Protein AF-A0A0W1DIH6-F1 (afdb_monomer)

Secondary structure (DSSP, 8-state):
--HHHHHHHHHHHHH-SSTT-EEEHHHHHHHHHHT-SS--HHHHHHHHHHHHHHHHHTTSEEE---TTSSSEEEE-HHHHHHHHHHH-------

Nearest PDB structures (foldseek):
  3eco-assembly1_A  TM=7.280E-01  e=9.829E-02  Staphylococcus aureus subsp. aureus Mu50
  5dok-assembly2_B  TM=5.997E-01  e=1.624E-01  Tetrahymena thermophila
  3cjn-assembly1_A-2  TM=5.728E-01  e=4.722E-01  Ruegeria pomeroyi DSS-3
  4rgu-assembly1_A-2  TM=4.459E-01  e=2.088E-01  Acinetobacter baylyi ADP1
  3g73-assembly1_B  TM=5.495E-01  e=6.071E-01  Homo sapiens

Foldseek 3Di:
DDPLLVLLVLLCQQQNQDFFRKDALQSQLVSQCVVDPPDDSVNSSVVSVVVVVVCVVVVQWAFDQGPVRHTIITGHPVVSVSNVVSVPPDDPDD

Mean predicted aligned error: 6.07 Å

Radius of gyration: 13.88 Å; Cα contacts (8 Å, |Δi|>4): 129; chains: 1; bounding box: 44×30×30 Å

Solvent-accessible surface area (backbone atoms only — not comparable to full-atom values): 5136 Å² total; per-residue (Å²): 132,58,72,65,47,56,51,24,53,49,48,35,72,73,49,47,71,54,54,66,37,70,40,29,45,68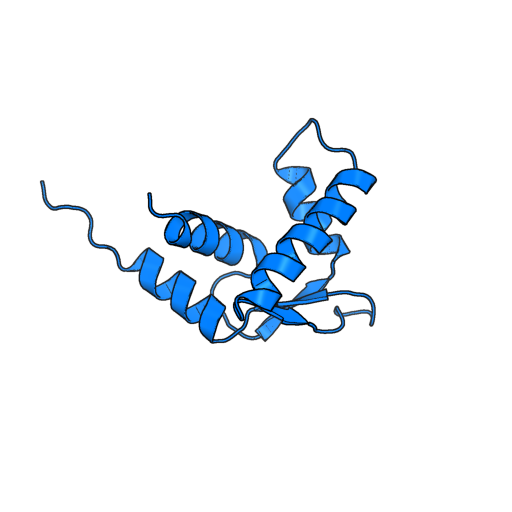,57,49,11,48,57,55,29,75,75,39,95,82,55,51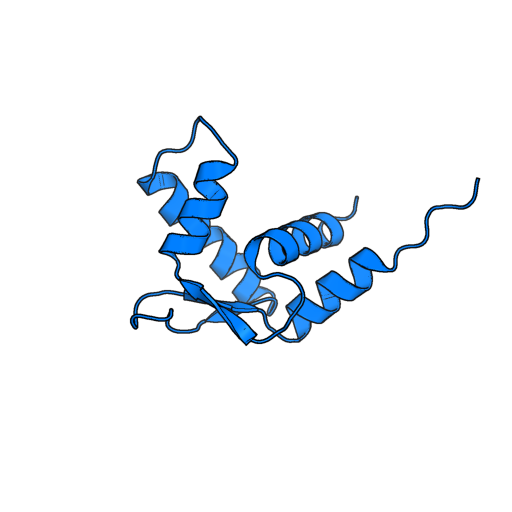,76,65,60,19,38,53,50,34,51,58,50,48,52,54,34,34,77,69,50,31,27,38,88,35,70,12,101,86,72,43,66,24,36,22,34,20,66,58,30,27,51,46,32,54,56,60,70,64,62,73,76,83,84,127

pLDDT: mean 86.03, std 13.21, range [41.25, 97.06]

Sequence (94 aa):
MTNDHRIAAELRQLFGVEAGVRLSAAAIAGALHARTVYANRVSAREAAFDLMWNYEARGLVDDCPGPRGGAGWSLSARGAALIARSTVAPDPVR

Structure (mmCIF, N/CA/C/O backbone):
data_AF-A0A0W1DIH6-F1
#
_entry.id   AF-A0A0W1DIH6-F1
#
loop_
_atom_site.group_PDB
_atom_site.id
_atom_site.type_symbol
_atom_site.label_atom_id
_atom_site.label_alt_id
_atom_site.label_comp_id
_atom_site.label_asym_id
_atom_site.label_entity_id
_atom_site.label_seq_id
_atom_site.pdbx_PDB_ins_code
_atom_site.Cartn_x
_atom_site.Cartn_y
_atom_site.Cartn_z
_atom_site.occupancy
_atom_site.B_iso_or_equiv
_atom_site.auth_seq_id
_atom_site.auth_comp_id
_atom_site.auth_asym_id
_atom_site.auth_atom_id
_atom_site.pdbx_PDB_model_num
ATOM 1 N N . MET A 1 1 ? -13.719 17.505 -1.653 1.00 54.16 1 MET A N 1
ATOM 2 C CA . MET A 1 1 ? -13.171 16.233 -1.126 1.00 54.16 1 MET A CA 1
ATOM 3 C C . MET A 1 1 ? -12.085 16.553 -0.117 1.00 54.16 1 MET A C 1
ATOM 5 O O . MET A 1 1 ? -11.164 17.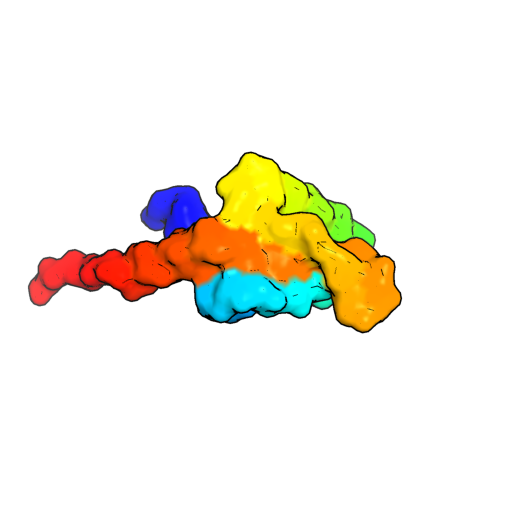280 -0.466 1.00 54.16 1 MET A O 1
ATOM 9 N N . THR A 1 2 ? -12.199 16.069 1.121 1.00 75.38 2 THR A N 1
ATOM 10 C CA . THR A 1 2 ? -11.116 16.200 2.109 1.00 75.38 2 THR A CA 1
ATOM 11 C C . THR A 1 2 ? -9.931 15.319 1.704 1.00 75.38 2 THR A C 1
ATOM 13 O O . THR A 1 2 ? -10.113 14.332 0.988 1.00 75.38 2 THR A O 1
ATOM 16 N N . ASN A 1 3 ? -8.719 15.666 2.149 1.00 85.50 3 ASN A N 1
ATOM 17 C CA . ASN A 1 3 ? -7.507 14.893 1.847 1.00 85.50 3 ASN A CA 1
ATOM 18 C C . ASN A 1 3 ? -7.690 13.408 2.232 1.00 85.50 3 ASN A C 1
ATOM 20 O O . ASN A 1 3 ? -7.396 12.504 1.453 1.00 85.50 3 ASN A O 1
ATOM 24 N N . ASP A 1 4 ? -8.335 13.165 3.373 1.00 89.00 4 ASP A N 1
ATOM 25 C CA . ASP A 1 4 ? -8.661 11.831 3.875 1.00 89.00 4 ASP A CA 1
ATOM 26 C C . ASP A 1 4 ? -9.550 10.998 2.940 1.00 89.00 4 ASP A C 1
ATOM 28 O O . ASP A 1 4 ? -9.313 9.801 2.822 1.00 89.00 4 ASP A O 1
ATOM 32 N N . HIS A 1 5 ? -10.501 11.595 2.208 1.00 89.12 5 HIS A N 1
ATOM 33 C CA . HIS A 1 5 ? -11.300 10.852 1.219 1.00 89.12 5 HIS A CA 1
ATOM 34 C C . HIS A 1 5 ? -10.456 10.376 0.035 1.00 89.12 5 HIS A C 1
ATOM 36 O O . HIS A 1 5 ? -10.647 9.265 -0.457 1.00 89.12 5 HIS A O 1
ATOM 42 N N . ARG A 1 6 ? -9.511 11.205 -0.428 1.00 90.69 6 ARG A N 1
ATOM 43 C CA . ARG A 1 6 ? -8.594 10.821 -1.510 1.00 90.69 6 ARG A CA 1
ATOM 44 C C . ARG A 1 6 ? -7.673 9.688 -1.059 1.00 90.69 6 ARG A C 1
ATOM 46 O O . ARG A 1 6 ? -7.502 8.721 -1.794 1.00 90.69 6 ARG A O 1
ATOM 53 N N . ILE A 1 7 ? -7.124 9.799 0.148 1.00 93.44 7 ILE A N 1
ATOM 54 C CA . ILE A 1 7 ? -6.247 8.783 0.743 1.00 93.44 7 ILE A CA 1
ATOM 55 C C . ILE A 1 7 ? -7.009 7.474 0.967 1.00 93.44 7 ILE A C 1
ATOM 57 O O . ILE A 1 7 ? -6.514 6.413 0.609 1.00 93.44 7 ILE A O 1
ATOM 61 N N . ALA A 1 8 ? -8.239 7.535 1.480 1.00 93.69 8 ALA A N 1
ATOM 62 C CA . ALA A 1 8 ? -9.099 6.366 1.643 1.00 93.69 8 ALA A CA 1
ATOM 63 C C . ALA A 1 8 ? -9.386 5.662 0.308 1.00 93.69 8 ALA A C 1
ATOM 65 O O . ALA A 1 8 ? -9.285 4.440 0.218 1.00 93.69 8 ALA A O 1
ATOM 66 N N . ALA A 1 9 ? -9.710 6.424 -0.742 1.00 92.00 9 ALA A N 1
ATOM 67 C CA . ALA A 1 9 ? -9.932 5.869 -2.073 1.00 92.00 9 ALA A CA 1
ATOM 68 C C . ALA A 1 9 ? -8.667 5.192 -2.626 1.00 92.00 9 ALA A C 1
ATOM 70 O O . ALA A 1 9 ? -8.756 4.111 -3.203 1.00 92.00 9 ALA A O 1
ATOM 71 N N . GLU A 1 10 ? -7.493 5.789 -2.416 1.00 92.69 10 GLU A N 1
ATOM 72 C CA . GLU A 1 10 ? -6.224 5.212 -2.859 1.00 92.69 10 GLU A CA 1
ATOM 73 C C . GLU A 1 10 ? -5.834 3.954 -2.074 1.00 92.69 10 GLU A C 1
ATOM 75 O O . GLU A 1 10 ? -5.486 2.945 -2.685 1.00 92.69 10 GLU A O 1
ATOM 80 N N . LEU A 1 11 ? -5.969 3.965 -0.745 1.00 94.31 11 LEU A N 1
ATOM 81 C CA . LEU A 1 11 ? -5.756 2.778 0.087 1.00 94.31 11 LEU A CA 1
ATOM 82 C C . LEU A 1 11 ? -6.695 1.643 -0.320 1.00 94.31 11 LEU A C 1
ATOM 84 O O . LEU A 1 11 ? -6.250 0.506 -0.442 1.00 94.31 11 LEU A O 1
ATOM 88 N N . ARG A 1 12 ? -7.966 1.954 -0.608 1.00 93.81 12 ARG A N 1
ATOM 89 C CA . ARG A 1 12 ? -8.938 0.967 -1.088 1.00 93.81 12 ARG A CA 1
ATOM 90 C C . ARG A 1 12 ? -8.568 0.396 -2.451 1.00 93.81 12 ARG A C 1
ATOM 92 O O . ARG A 1 12 ? -8.735 -0.799 -2.668 1.00 93.81 12 ARG A O 1
ATOM 99 N N . GLN A 1 13 ? -8.095 1.233 -3.371 1.00 91.81 13 GLN A N 1
ATOM 100 C CA . GLN A 1 13 ? -7.660 0.777 -4.692 1.00 91.81 13 GLN A CA 1
ATOM 101 C C . GLN A 1 13 ? -6.431 -0.129 -4.615 1.00 91.81 13 GLN A C 1
ATOM 103 O O . GLN A 1 13 ? -6.338 -1.079 -5.385 1.00 91.81 13 GLN A O 1
ATOM 108 N N . LEU A 1 14 ? -5.503 0.162 -3.702 1.00 92.44 14 LEU A N 1
ATOM 109 C CA . LEU A 1 14 ? -4.295 -0.634 -3.521 1.00 92.44 14 LEU A CA 1
ATOM 110 C C . LEU A 1 14 ? -4.597 -1.930 -2.758 1.00 92.44 14 LEU A C 1
ATOM 112 O O . LEU A 1 14 ? -4.381 -3.011 -3.290 1.00 92.44 14 LEU A O 1
ATOM 116 N N . PHE A 1 15 ? -5.123 -1.832 -1.538 1.00 93.00 15 PHE A N 1
ATOM 117 C CA . PHE A 1 15 ? -5.207 -2.944 -0.585 1.00 93.00 15 PHE A CA 1
ATOM 118 C C . PHE A 1 15 ? -6.604 -3.567 -0.448 1.00 93.00 15 PHE A C 1
ATOM 120 O O . PHE A 1 15 ? -6.765 -4.559 0.256 1.00 93.00 15 PHE A O 1
ATOM 127 N N . GLY A 1 16 ? -7.633 -3.005 -1.082 1.00 91.75 16 GLY A N 1
ATOM 128 C CA . GLY A 1 16 ? -9.016 -3.390 -0.806 1.00 91.75 16 GLY A CA 1
ATOM 129 C C . GLY A 1 16 ? -9.510 -2.831 0.532 1.00 91.75 16 GLY A C 1
ATOM 130 O O . GLY A 1 16 ? -9.103 -1.752 0.953 1.00 91.75 16 GLY A O 1
ATOM 131 N N . VAL A 1 17 ? -10.446 -3.526 1.181 1.00 88.31 17 VAL A N 1
ATOM 132 C CA . VAL A 1 17 ? -11.103 -3.047 2.418 1.00 88.31 17 VAL A CA 1
ATOM 133 C C . VAL A 1 17 ? -10.659 -3.791 3.680 1.00 88.31 17 VAL A C 1
ATOM 135 O O . VAL A 1 17 ? -10.903 -3.312 4.784 1.00 88.31 17 VAL A O 1
ATOM 138 N N . GLU A 1 18 ? -10.018 -4.949 3.531 1.00 86.56 18 GLU A N 1
ATOM 139 C CA . GLU A 1 18 ? -9.666 -5.829 4.643 1.00 86.56 18 GLU A CA 1
ATOM 140 C C . GLU A 1 18 ? -8.278 -5.496 5.198 1.00 86.56 18 GLU A C 1
ATOM 142 O O . GLU A 1 18 ? -7.293 -5.406 4.463 1.00 86.56 18 GLU A O 1
ATOM 147 N N . ALA A 1 19 ? -8.193 -5.322 6.518 1.00 87.94 19 ALA A N 1
ATOM 148 C CA . ALA A 1 19 ? -6.913 -5.161 7.199 1.00 87.94 19 ALA A CA 1
ATOM 149 C C . ALA A 1 19 ? -6.064 -6.437 7.070 1.00 87.94 19 ALA A C 1
ATOM 151 O O . ALA A 1 19 ? -6.587 -7.548 6.997 1.00 87.94 19 ALA A O 1
ATOM 152 N N . GLY A 1 20 ? -4.741 -6.278 7.058 1.00 85.62 20 GLY A N 1
ATOM 153 C CA . GLY A 1 20 ? -3.798 -7.386 6.906 1.00 85.62 20 GLY A CA 1
ATOM 154 C C . GLY A 1 20 ? -3.573 -7.837 5.462 1.00 85.62 20 GLY A C 1
ATOM 155 O O . GLY A 1 20 ? -2.692 -8.666 5.228 1.00 85.62 20 GLY A O 1
ATOM 156 N N . VAL A 1 21 ? -4.286 -7.269 4.476 1.00 87.69 21 VAL A N 1
ATOM 157 C CA . VAL A 1 21 ? -3.935 -7.453 3.061 1.00 87.69 21 VAL A CA 1
ATOM 158 C C . VAL A 1 21 ? -2.520 -6.934 2.839 1.00 87.69 21 VAL A C 1
ATOM 160 O O . VAL A 1 21 ? -2.208 -5.781 3.135 1.00 87.69 21 VAL A O 1
ATOM 163 N N . ARG A 1 22 ? -1.660 -7.813 2.324 1.00 91.50 22 ARG A N 1
ATOM 164 C CA . ARG A 1 22 ? -0.228 -7.583 2.120 1.00 91.50 22 ARG A CA 1
ATOM 165 C C . ARG A 1 22 ? 0.083 -7.366 0.650 1.00 91.50 22 ARG A C 1
ATOM 167 O O . ARG A 1 22 ? -0.306 -8.178 -0.189 1.00 91.50 22 ARG A O 1
ATOM 174 N N . LEU A 1 23 ? 0.880 -6.345 0.355 1.00 92.12 23 LEU A N 1
ATOM 175 C CA . LEU A 1 23 ? 1.399 -6.085 -0.983 1.00 92.12 23 LEU A CA 1
ATOM 176 C C . LEU A 1 23 ? 2.908 -5.890 -0.966 1.00 92.12 23 LEU A C 1
ATOM 178 O O . LEU A 1 23 ? 3.477 -5.324 -0.039 1.00 92.12 23 LEU A O 1
ATOM 182 N N . SER A 1 24 ? 3.562 -6.339 -2.035 1.00 94.56 24 SER A N 1
ATOM 183 C CA . SER A 1 24 ? 4.969 -6.021 -2.264 1.00 94.56 24 SER A CA 1
ATOM 184 C C . SER A 1 24 ? 5.118 -4.611 -2.835 1.00 94.56 24 SER A C 1
ATOM 186 O O . SER A 1 24 ? 4.254 -4.134 -3.575 1.00 94.56 24 SER A O 1
ATOM 188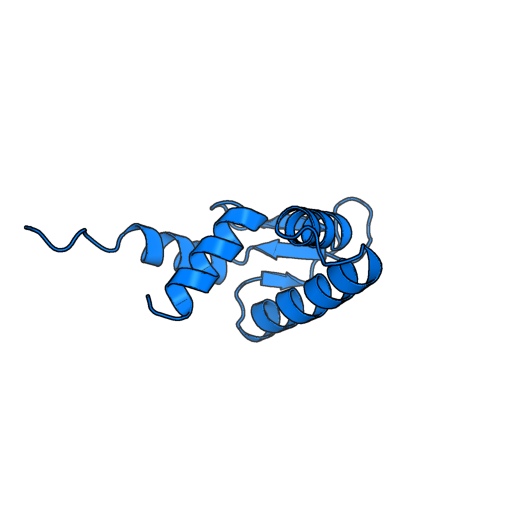 N N . ALA A 1 25 ? 6.268 -3.981 -2.593 1.00 92.56 25 ALA A N 1
ATOM 189 C CA . ALA A 1 25 ? 6.619 -2.697 -3.199 1.00 92.56 25 ALA A CA 1
ATOM 190 C C . ALA A 1 25 ? 6.517 -2.733 -4.737 1.00 92.56 25 ALA A C 1
ATOM 192 O O . ALA A 1 25 ? 6.112 -1.759 -5.362 1.00 92.56 25 ALA A O 1
ATOM 193 N N . ALA A 1 26 ? 6.835 -3.876 -5.358 1.00 92.06 26 ALA A N 1
ATOM 194 C CA . ALA A 1 26 ? 6.714 -4.061 -6.802 1.00 92.06 26 ALA A CA 1
ATOM 195 C C . ALA A 1 26 ? 5.252 -4.067 -7.283 1.00 92.06 26 ALA A C 1
ATOM 197 O O . ALA A 1 26 ? 4.962 -3.500 -8.335 1.00 92.06 26 ALA A O 1
ATOM 198 N N . ALA A 1 27 ? 4.334 -4.672 -6.521 1.00 92.38 27 ALA A N 1
ATOM 199 C CA . ALA A 1 27 ? 2.908 -4.658 -6.844 1.00 92.38 27 ALA A CA 1
ATOM 200 C C . ALA A 1 27 ? 2.324 -3.243 -6.722 1.00 92.38 27 ALA A C 1
ATOM 202 O O . ALA A 1 27 ? 1.617 -2.791 -7.621 1.00 92.38 27 ALA A O 1
ATOM 203 N N . ILE A 1 28 ? 2.691 -2.518 -5.661 1.00 92.69 28 ILE A N 1
ATOM 204 C CA . ILE A 1 28 ? 2.266 -1.129 -5.437 1.00 92.69 28 ILE A CA 1
ATOM 205 C C . ILE A 1 28 ? 2.802 -0.227 -6.555 1.00 92.69 28 ILE A C 1
ATOM 207 O O . ILE A 1 28 ? 2.034 0.492 -7.187 1.00 92.69 28 ILE A O 1
ATOM 211 N N . ALA A 1 29 ? 4.095 -0.325 -6.875 1.00 91.81 29 ALA A N 1
ATOM 212 C CA . ALA A 1 29 ? 4.702 0.411 -7.982 1.00 91.81 29 ALA A CA 1
ATOM 213 C C . ALA A 1 29 ? 4.034 0.095 -9.329 1.00 91.81 29 ALA A C 1
ATOM 215 O O . ALA A 1 29 ? 3.803 0.999 -10.128 1.00 91.81 29 ALA A O 1
ATOM 216 N N . GLY A 1 30 ? 3.682 -1.171 -9.575 1.00 91.31 30 GLY A N 1
ATOM 217 C CA . GLY A 1 30 ? 2.938 -1.581 -10.766 1.00 91.31 30 GLY A CA 1
ATOM 218 C C . GLY A 1 30 ? 1.552 -0.937 -10.846 1.00 91.31 30 GLY A C 1
ATOM 219 O O . GLY A 1 30 ? 1.183 -0.416 -11.897 1.00 91.31 30 GLY A O 1
ATOM 220 N N . ALA A 1 31 ? 0.817 -0.906 -9.732 1.00 89.75 31 ALA A N 1
ATOM 221 C CA . ALA A 1 31 ? -0.486 -0.251 -9.652 1.00 89.75 31 ALA A CA 1
ATOM 222 C C . ALA A 1 31 ? -0.387 1.270 -9.864 1.00 89.75 31 ALA A C 1
ATOM 224 O O . ALA A 1 31 ? -1.220 1.847 -10.559 1.00 89.75 31 ALA A O 1
ATOM 225 N N . LEU A 1 32 ? 0.645 1.923 -9.320 1.00 85.19 32 LEU A N 1
ATOM 226 C CA . LEU A 1 32 ? 0.894 3.351 -9.546 1.00 85.19 32 LEU A CA 1
ATOM 227 C C . LEU A 1 32 ? 1.295 3.641 -10.996 1.00 85.19 32 LEU A C 1
ATOM 229 O O . LEU A 1 32 ? 0.774 4.579 -11.597 1.00 85.19 32 LEU A O 1
ATOM 233 N N . HIS A 1 33 ? 2.168 2.818 -11.579 1.00 86.00 33 HIS A N 1
ATOM 234 C CA . HIS A 1 33 ? 2.578 2.936 -12.977 1.00 86.00 33 HIS A CA 1
ATOM 235 C C . HIS A 1 33 ? 1.384 2.798 -13.928 1.00 86.00 33 HIS A C 1
ATOM 237 O O . HIS A 1 33 ? 1.233 3.605 -14.835 1.00 86.00 33 HIS A O 1
ATOM 243 N N . ALA A 1 34 ? 0.478 1.847 -13.683 1.00 84.06 34 ALA A N 1
ATOM 244 C CA . ALA A 1 34 ? -0.714 1.654 -14.510 1.00 84.06 34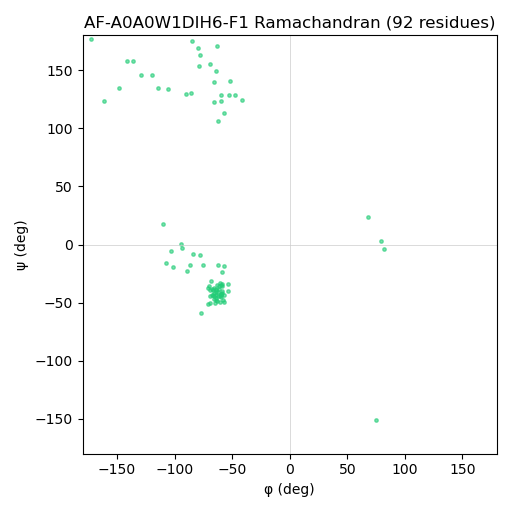 ALA A CA 1
ATOM 245 C C . ALA A 1 34 ? -1.671 2.866 -14.525 1.00 84.06 34 ALA A C 1
ATOM 247 O O . ALA A 1 34 ? -2.503 2.978 -15.423 1.00 84.06 34 ALA A O 1
ATOM 248 N N . ARG A 1 35 ? -1.559 3.788 -13.557 1.00 80.12 35 ARG A N 1
ATOM 249 C CA . ARG A 1 35 ? -2.401 4.995 -13.464 1.00 80.12 35 ARG A CA 1
ATOM 250 C C . ARG A 1 35 ? -1.890 6.154 -14.323 1.00 80.12 35 ARG A C 1
ATOM 252 O O . ARG A 1 35 ? -2.584 7.162 -14.433 1.00 80.12 35 ARG A O 1
ATOM 259 N N . THR A 1 36 ? -0.701 6.046 -14.921 1.00 70.88 36 THR A N 1
ATOM 260 C CA . THR A 1 36 ? -0.120 7.118 -15.737 1.00 70.88 36 THR A CA 1
ATOM 261 C C . THR A 1 36 ? 0.743 6.583 -16.876 1.00 70.88 36 THR A C 1
ATOM 263 O O . THR A 1 36 ? 1.607 5.735 -16.693 1.00 70.88 36 THR A O 1
ATOM 266 N N . VAL A 1 37 ? 0.562 7.145 -18.070 1.00 67.94 37 VAL A N 1
ATOM 267 C CA . VAL A 1 37 ? 1.389 6.828 -19.246 1.00 67.94 37 VAL A CA 1
ATOM 268 C C . VAL A 1 37 ? 2.759 7.520 -19.224 1.00 67.94 37 VAL A C 1
ATOM 270 O O . VAL A 1 37 ? 3.608 7.219 -20.057 1.00 67.94 37 VAL A O 1
ATOM 273 N N . TYR A 1 38 ? 2.986 8.441 -18.279 1.00 61.59 38 TYR A N 1
ATOM 274 C CA . TYR A 1 38 ? 4.175 9.301 -18.239 1.00 61.59 38 TYR A CA 1
ATOM 275 C C . TYR A 1 38 ? 5.244 8.859 -17.231 1.00 61.59 38 TYR A C 1
ATOM 277 O O . TYR A 1 38 ? 6.394 9.277 -17.347 1.00 61.59 38 TYR A O 1
ATOM 285 N N . ALA A 1 39 ? 4.905 8.033 -16.236 1.00 69.25 39 ALA A N 1
ATOM 286 C CA . ALA A 1 39 ? 5.892 7.560 -15.264 1.00 69.25 39 ALA A CA 1
ATOM 287 C C . ALA A 1 39 ? 6.604 6.315 -15.795 1.00 69.25 39 ALA A C 1
ATOM 289 O O . ALA A 1 39 ? 5.948 5.362 -16.201 1.00 69.25 39 ALA A O 1
ATOM 290 N N . ASN A 1 40 ? 7.937 6.277 -15.754 1.00 77.12 40 ASN A N 1
ATOM 291 C CA . ASN A 1 40 ? 8.686 5.048 -16.024 1.00 77.12 40 ASN A CA 1
ATOM 292 C C . ASN A 1 40 ? 8.693 4.120 -14.784 1.00 77.12 40 ASN A C 1
ATOM 294 O O . ASN A 1 40 ? 8.316 4.524 -13.682 1.00 77.12 40 ASN A O 1
ATOM 298 N N . ARG A 1 41 ? 9.139 2.864 -14.947 1.00 73.94 41 ARG A N 1
ATOM 299 C CA . ARG A 1 41 ? 9.144 1.864 -13.858 1.00 73.94 41 ARG A CA 1
ATOM 300 C C . ARG A 1 41 ? 9.997 2.261 -12.648 1.00 73.94 41 ARG A C 1
ATOM 302 O O . ARG A 1 41 ? 9.659 1.870 -11.535 1.00 73.94 41 ARG A O 1
ATOM 309 N N . VAL A 1 42 ? 11.096 2.987 -12.859 1.00 77.50 42 VAL A N 1
ATOM 310 C CA . VAL A 1 42 ? 12.003 3.415 -11.781 1.00 77.50 42 VAL A CA 1
ATOM 311 C C . VAL A 1 42 ? 11.321 4.491 -10.943 1.00 77.50 42 VAL A C 1
ATOM 313 O O . VAL A 1 42 ? 11.159 4.311 -9.740 1.00 77.50 42 VAL A O 1
ATOM 316 N N . SER A 1 43 ? 10.795 5.528 -11.594 1.00 82.88 43 SER A N 1
ATOM 317 C CA . SER A 1 43 ? 10.059 6.608 -10.935 1.00 82.88 43 SER A CA 1
ATOM 318 C C . SER A 1 43 ? 8.804 6.099 -10.219 1.00 82.88 43 SER A C 1
ATOM 320 O O . SER A 1 43 ? 8.476 6.569 -9.137 1.00 82.88 43 SER A O 1
ATOM 322 N N . ALA A 1 44 ? 8.113 5.099 -10.777 1.00 85.12 44 ALA A N 1
ATOM 323 C CA . ALA A 1 44 ? 6.961 4.479 -10.121 1.00 85.12 44 ALA A CA 1
ATOM 324 C C . ALA A 1 44 ? 7.345 3.681 -8.865 1.00 85.12 44 ALA A C 1
ATOM 326 O O . ALA A 1 44 ? 6.559 3.600 -7.921 1.00 85.12 44 ALA A O 1
ATOM 327 N N . ARG A 1 45 ? 8.547 3.090 -8.841 1.00 87.62 45 ARG A N 1
ATOM 328 C CA . ARG A 1 45 ? 9.068 2.405 -7.658 1.00 87.62 45 ARG A CA 1
ATOM 329 C C . ARG A 1 45 ? 9.398 3.406 -6.560 1.00 87.62 45 ARG A C 1
ATOM 331 O O . ARG A 1 45 ? 8.930 3.208 -5.449 1.00 87.62 45 ARG A O 1
ATOM 338 N N . GLU A 1 46 ? 10.149 4.459 -6.863 1.00 89.94 46 GLU A N 1
ATOM 339 C CA . GLU A 1 46 ? 10.474 5.514 -5.888 1.00 89.94 46 GLU A CA 1
ATOM 340 C C . GLU A 1 46 ? 9.199 6.150 -5.324 1.00 89.94 46 GLU A C 1
ATOM 342 O O . GLU A 1 46 ? 9.006 6.164 -4.111 1.00 89.94 46 GLU A O 1
ATOM 347 N N . ALA A 1 47 ? 8.254 6.512 -6.197 1.00 89.19 47 ALA A N 1
ATOM 348 C CA . ALA A 1 47 ? 6.957 7.039 -5.783 1.00 89.19 47 ALA A CA 1
ATOM 349 C C . ALA A 1 47 ? 6.166 6.068 -4.888 1.00 89.19 47 ALA A C 1
ATOM 351 O O . ALA A 1 47 ? 5.445 6.512 -3.998 1.00 89.19 47 ALA A O 1
ATOM 352 N N . ALA A 1 48 ? 6.288 4.751 -5.096 1.00 92.19 48 ALA A N 1
ATOM 353 C CA . ALA A 1 48 ? 5.661 3.767 -4.218 1.00 92.19 48 ALA A CA 1
ATOM 354 C C . ALA A 1 48 ? 6.266 3.789 -2.809 1.00 92.19 48 ALA A C 1
ATOM 356 O O . ALA A 1 48 ? 5.511 3.724 -1.843 1.00 92.19 48 ALA A O 1
ATOM 357 N N . PHE A 1 49 ? 7.591 3.903 -2.683 1.00 94.00 49 PHE A N 1
ATOM 358 C CA . PHE A 1 49 ? 8.250 4.012 -1.378 1.00 94.00 49 PHE A CA 1
ATOM 359 C C . PHE A 1 49 ? 7.863 5.311 -0.668 1.00 94.00 49 PHE A C 1
ATOM 361 O O . PHE A 1 49 ? 7.390 5.252 0.463 1.00 94.00 49 PHE A O 1
ATOM 368 N N . ASP 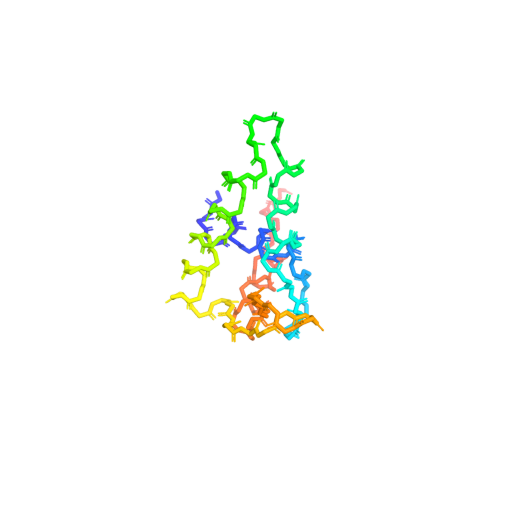A 1 50 ? 7.960 6.455 -1.349 1.00 94.81 50 ASP A N 1
ATOM 369 C CA . ASP A 1 50 ? 7.592 7.756 -0.777 1.00 94.81 50 ASP A CA 1
ATOM 370 C C . ASP A 1 50 ? 6.136 7.777 -0.294 1.00 94.81 50 ASP A C 1
ATOM 372 O O . ASP A 1 50 ? 5.828 8.251 0.805 1.00 94.81 50 ASP A O 1
ATOM 376 N N . LEU A 1 51 ? 5.229 7.219 -1.100 1.00 93.88 51 LEU A N 1
ATOM 377 C CA . LEU A 1 51 ? 3.815 7.130 -0.758 1.00 93.88 51 LEU A CA 1
ATOM 378 C C . LEU A 1 51 ? 3.576 6.217 0.448 1.00 93.88 51 LEU A C 1
ATOM 380 O O . LEU A 1 51 ? 2.831 6.584 1.358 1.00 93.88 51 LEU A O 1
ATOM 384 N N . MET A 1 52 ? 4.185 5.028 0.467 1.00 96.19 52 MET A N 1
ATOM 385 C CA . MET A 1 52 ? 3.965 4.075 1.553 1.00 96.19 52 MET A CA 1
ATOM 386 C C . MET A 1 52 ? 4.605 4.534 2.859 1.00 96.19 52 MET A C 1
ATOM 388 O O . MET A 1 52 ? 3.954 4.416 3.891 1.00 96.19 52 MET A O 1
ATOM 392 N N . TRP A 1 53 ? 5.781 5.167 2.832 1.00 96.69 53 TRP A N 1
ATOM 393 C CA . TRP A 1 53 ? 6.362 5.792 4.024 1.00 96.69 53 TRP A CA 1
ATOM 394 C C . TRP A 1 53 ? 5.485 6.912 4.580 1.00 96.69 53 TRP A C 1
ATOM 396 O O . TRP A 1 53 ? 5.329 7.026 5.795 1.00 96.69 53 TRP A O 1
ATOM 406 N N . ASN A 1 54 ? 4.854 7.717 3.719 1.00 96.19 54 ASN A N 1
ATOM 407 C CA . ASN A 1 54 ? 3.885 8.712 4.178 1.00 96.19 54 ASN A CA 1
ATOM 408 C C . ASN A 1 54 ? 2.700 8.056 4.905 1.00 96.19 54 ASN A C 1
ATOM 410 O O . ASN A 1 54 ? 2.270 8.526 5.960 1.00 96.19 54 ASN A O 1
ATOM 414 N N . TYR A 1 55 ? 2.164 6.970 4.350 1.00 96.12 55 TYR A N 1
ATOM 415 C CA . TYR A 1 55 ? 1.035 6.252 4.941 1.00 96.12 55 TYR A CA 1
ATOM 416 C C . TYR A 1 55 ? 1.413 5.506 6.218 1.00 96.12 55 TYR A C 1
ATOM 418 O O . TYR A 1 55 ? 0.627 5.509 7.167 1.00 96.12 55 T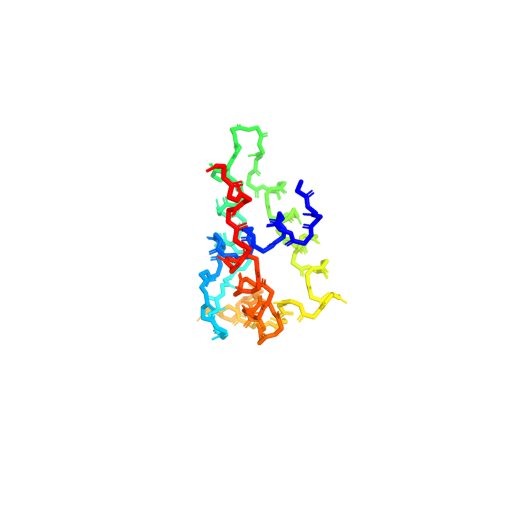YR A O 1
ATOM 426 N N . GLU A 1 56 ? 2.619 4.959 6.280 1.00 96.50 56 GLU A N 1
ATOM 427 C CA . GLU A 1 56 ? 3.194 4.321 7.460 1.00 96.50 56 GLU A CA 1
ATOM 428 C C . GLU A 1 56 ? 3.392 5.330 8.595 1.00 96.50 56 GLU A C 1
ATOM 430 O O . GLU A 1 56 ? 2.894 5.121 9.699 1.00 96.50 56 GLU A O 1
ATOM 435 N N . ALA A 1 57 ? 3.975 6.500 8.310 1.00 96.88 57 ALA A N 1
ATOM 436 C CA . ALA A 1 57 ? 4.121 7.586 9.285 1.00 96.88 57 ALA A CA 1
ATOM 437 C C . ALA A 1 57 ? 2.771 8.079 9.844 1.00 96.88 57 ALA A C 1
ATOM 439 O O . ALA A 1 57 ? 2.697 8.639 10.938 1.00 96.88 57 ALA A O 1
ATOM 440 N N . ARG A 1 58 ? 1.678 7.861 9.102 1.00 95.25 58 ARG A N 1
ATOM 441 C CA . ARG A 1 58 ? 0.299 8.175 9.514 1.00 95.25 58 ARG A CA 1
ATOM 442 C C . ARG A 1 58 ? -0.432 6.986 10.153 1.00 95.25 58 ARG A C 1
ATOM 444 O O . ARG A 1 58 ? -1.602 7.125 10.528 1.00 95.25 58 ARG A O 1
ATOM 451 N N . GLY A 1 59 ? 0.233 5.837 10.269 1.00 96.75 59 GLY A N 1
ATOM 452 C CA . GLY A 1 59 ? -0.284 4.586 10.821 1.00 96.75 59 GLY A CA 1
ATOM 453 C C . GLY A 1 59 ? -1.370 3.927 9.969 1.00 96.75 59 GLY A C 1
ATOM 454 O O . GLY A 1 59 ? -2.221 3.226 10.509 1.00 96.75 59 GLY A O 1
ATOM 455 N N . LEU A 1 60 ? -1.427 4.208 8.664 1.00 96.44 60 LEU A N 1
ATOM 456 C CA . LEU A 1 60 ? -2.452 3.683 7.746 1.00 96.44 60 LEU A CA 1
ATOM 457 C C . LEU A 1 60 ? -2.050 2.346 7.111 1.00 96.44 60 LEU A C 1
ATOM 459 O O . LEU A 1 60 ? -2.914 1.581 6.684 1.00 96.44 60 LEU A O 1
ATOM 463 N N . VAL A 1 61 ? -0.752 2.076 7.069 1.00 97.06 61 VAL A N 1
ATOM 464 C CA . VAL A 1 61 ? -0.153 0.809 6.658 1.00 97.06 61 VAL A CA 1
ATOM 465 C C . VAL A 1 61 ? 0.962 0.462 7.637 1.00 97.06 61 VAL A C 1
ATOM 467 O O . VAL A 1 61 ? 1.494 1.357 8.292 1.00 97.06 61 VAL A O 1
ATOM 470 N N . ASP A 1 62 ? 1.310 -0.814 7.707 1.00 96.56 62 ASP A N 1
ATOM 471 C CA . ASP A 1 62 ? 2.401 -1.325 8.535 1.00 96.56 62 ASP A CA 1
ATOM 472 C C . ASP A 1 62 ? 3.508 -1.888 7.630 1.00 96.56 62 ASP A C 1
ATOM 474 O O . ASP A 1 62 ? 3.196 -2.613 6.672 1.00 96.56 62 ASP A O 1
ATOM 478 N N . ASP A 1 63 ? 4.778 -1.563 7.921 1.00 93.56 63 ASP A N 1
ATOM 479 C CA . ASP A 1 63 ? 5.932 -2.168 7.242 1.00 93.56 63 ASP A CA 1
ATOM 480 C C . ASP A 1 63 ? 5.923 -3.677 7.462 1.00 93.56 63 ASP A C 1
ATOM 482 O O . ASP A 1 63 ? 5.732 -4.198 8.567 1.00 93.56 63 ASP A O 1
ATOM 486 N N . CYS A 1 64 ? 6.040 -4.397 6.358 1.00 91.81 64 CYS A N 1
ATOM 487 C CA . CYS A 1 64 ? 5.748 -5.804 6.338 1.00 91.81 64 CYS A CA 1
ATOM 488 C C . CYS A 1 64 ? 6.392 -6.466 5.116 1.00 91.81 64 CYS A C 1
ATOM 490 O O . CYS A 1 64 ? 6.026 -6.137 3.985 1.00 91.81 64 CYS 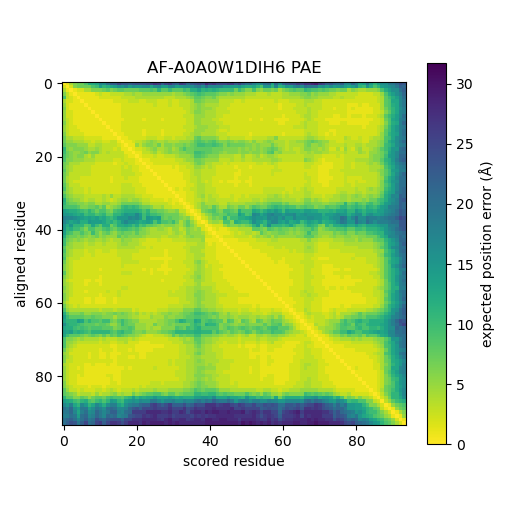A O 1
ATOM 492 N N . PRO A 1 65 ? 7.235 -7.502 5.292 1.00 89.00 65 PRO A N 1
ATOM 493 C CA . PRO A 1 65 ? 7.786 -8.234 4.162 1.00 89.00 65 PRO A CA 1
ATOM 494 C C . PRO A 1 65 ? 6.681 -8.710 3.212 1.00 89.00 65 PRO A C 1
ATOM 496 O O . PRO A 1 65 ? 5.697 -9.337 3.619 1.00 89.00 65 PRO A O 1
ATOM 499 N N . GLY A 1 66 ? 6.847 -8.406 1.927 1.00 80.81 66 GLY A N 1
ATOM 500 C CA . GLY A 1 66 ? 5.977 -8.890 0.868 1.00 80.81 66 GLY A CA 1
ATOM 501 C C . GLY A 1 66 ? 6.037 -10.421 0.750 1.00 80.81 66 GLY A C 1
ATOM 502 O O . GLY A 1 66 ? 6.929 -11.058 1.313 1.00 80.81 66 GLY A O 1
ATOM 503 N N . PRO A 1 67 ? 5.150 -11.046 -0.047 1.00 74.62 67 PRO A N 1
ATOM 504 C CA . PRO A 1 67 ? 4.989 -12.508 -0.085 1.00 74.62 67 PRO A CA 1
ATOM 505 C C . PRO A 1 67 ? 6.252 -13.326 -0.412 1.00 74.62 67 PRO A C 1
ATOM 507 O O . PRO A 1 67 ? 6.291 -14.522 -0.153 1.00 74.62 67 PRO A O 1
ATOM 510 N N . ARG A 1 68 ? 7.282 -12.698 -0.995 1.00 81.62 68 ARG A N 1
ATOM 511 C CA . ARG A 1 68 ? 8.579 -13.319 -1.325 1.00 81.62 68 ARG A CA 1
ATOM 512 C C . ARG A 1 68 ? 9.743 -12.812 -0.457 1.00 81.62 68 ARG A C 1
ATOM 514 O O . ARG A 1 68 ? 10.891 -12.935 -0.865 1.00 81.62 68 ARG A O 1
ATOM 521 N N . GLY A 1 69 ? 9.461 -12.183 0.685 1.00 81.00 69 GLY A N 1
ATOM 522 C CA . GLY A 1 69 ? 10.472 -11.661 1.617 1.00 81.00 69 GLY A CA 1
ATOM 523 C C . GLY A 1 69 ? 11.113 -10.322 1.225 1.00 81.00 69 GLY A C 1
ATOM 524 O O . GLY A 1 69 ? 12.006 -9.854 1.919 1.00 81.00 69 GLY A O 1
ATOM 525 N N . GLY A 1 70 ? 10.679 -9.693 0.128 1.00 87.81 70 GLY A N 1
ATOM 526 C CA . GLY A 1 70 ? 11.116 -8.343 -0.257 1.00 87.81 70 GLY A CA 1
ATOM 527 C C . GLY A 1 70 ? 10.298 -7.236 0.418 1.00 87.81 70 GLY A C 1
ATOM 528 O O . GLY A 1 70 ? 9.301 -7.526 1.069 1.00 87.81 70 GLY A O 1
ATOM 529 N N . ALA A 1 71 ? 10.672 -5.970 0.209 1.00 92.62 71 ALA A N 1
ATOM 530 C CA . ALA A 1 71 ? 9.942 -4.813 0.743 1.00 92.62 71 ALA A CA 1
ATOM 531 C C . ALA A 1 71 ? 8.439 -4.847 0.401 1.00 92.62 71 ALA A C 1
ATOM 533 O O . ALA A 1 71 ? 8.051 -5.213 -0.721 1.00 92.62 71 ALA A O 1
ATOM 534 N N . GLY A 1 72 ? 7.603 -4.448 1.353 1.00 95.25 72 GLY A N 1
ATOM 535 C CA . GLY A 1 72 ? 6.154 -4.462 1.232 1.00 95.25 72 GLY A CA 1
ATOM 536 C C . GLY A 1 72 ? 5.477 -3.780 2.412 1.00 95.25 72 GLY A C 1
ATOM 537 O O . GLY A 1 72 ? 6.131 -3.356 3.356 1.00 95.25 72 GLY A O 1
ATOM 538 N N . TRP A 1 73 ? 4.156 -3.691 2.331 1.00 96.44 73 TRP A N 1
ATOM 539 C CA . TRP A 1 73 ? 3.324 -3.133 3.388 1.00 96.44 73 TRP A CA 1
ATOM 540 C C . TRP A 1 73 ? 2.042 -3.938 3.517 1.00 96.44 73 TRP A C 1
ATOM 542 O O . TRP A 1 73 ? 1.606 -4.616 2.577 1.00 96.44 73 TRP A O 1
ATOM 552 N N . SER A 1 74 ? 1.427 -3.844 4.688 1.00 95.94 74 SER A N 1
ATOM 553 C CA . SER A 1 74 ? 0.088 -4.368 4.930 1.00 95.94 74 SER A CA 1
ATOM 554 C C . SER A 1 74 ? -0.872 -3.263 5.338 1.00 95.94 74 SER A C 1
ATOM 556 O O . SER A 1 74 ? -0.467 -2.315 6.007 1.00 95.94 74 SER A O 1
ATOM 558 N N . LEU A 1 75 ? -2.140 -3.374 4.938 1.00 96.50 75 LEU A N 1
ATOM 559 C CA . LEU A 1 75 ? -3.162 -2.422 5.369 1.00 96.50 75 LEU A CA 1
ATOM 560 C C . LEU A 1 75 ? -3.379 -2.542 6.881 1.00 96.50 75 LEU A C 1
ATOM 562 O O . LEU A 1 75 ? -3.753 -3.614 7.365 1.00 96.50 75 LEU A O 1
ATOM 566 N N . SER A 1 76 ? -3.201 -1.442 7.611 1.00 96.75 76 SER A N 1
ATOM 567 C CA . SER A 1 76 ? -3.404 -1.436 9.060 1.00 96.75 76 SER A CA 1
ATOM 568 C C . SER A 1 76 ? -4.896 -1.389 9.407 1.00 96.75 76 SER A C 1
ATOM 570 O O . SER A 1 76 ? -5.743 -0.974 8.606 1.00 96.75 76 SER A O 1
ATOM 572 N N . ALA A 1 77 ? -5.242 -1.728 10.651 1.00 96.44 77 ALA A N 1
ATOM 573 C CA . ALA A 1 77 ? -6.613 -1.580 11.150 1.00 96.44 77 ALA A CA 1
ATOM 574 C C . ALA A 1 77 ? -7.112 -0.122 11.065 1.00 96.44 77 ALA A C 1
ATOM 576 O O . ALA A 1 77 ? -8.280 0.136 10.761 1.00 96.44 77 ALA A O 1
ATOM 577 N N . ARG A 1 78 ? -6.220 0.853 11.284 1.00 96.06 78 ARG A N 1
ATOM 578 C CA . ARG A 1 78 ? -6.537 2.283 11.165 1.00 96.06 78 ARG A CA 1
ATOM 579 C C . ARG A 1 78 ? -6.788 2.679 9.709 1.00 96.06 78 ARG A C 1
ATOM 581 O O . ARG A 1 78 ? -7.706 3.466 9.464 1.00 96.06 78 ARG A O 1
ATOM 588 N N . GLY A 1 79 ? -6.014 2.137 8.768 1.00 95.81 79 GLY A N 1
ATOM 589 C CA . GLY A 1 79 ? -6.229 2.309 7.330 1.00 95.81 79 GLY A CA 1
ATOM 590 C C . GLY A 1 79 ? -7.588 1.767 6.888 1.00 95.81 79 GLY A C 1
ATOM 591 O O . GLY A 1 79 ? -8.373 2.497 6.284 1.00 95.81 79 GLY A O 1
ATOM 592 N N . ALA A 1 80 ? -7.926 0.538 7.283 1.00 95.50 80 ALA A N 1
ATOM 593 C CA . ALA A 1 80 ? -9.233 -0.062 7.002 1.00 95.50 80 ALA A CA 1
ATOM 594 C C . ALA A 1 80 ? -10.396 0.762 7.593 1.00 95.50 80 ALA A C 1
ATOM 596 O O . ALA A 1 80 ? -11.384 1.042 6.911 1.00 95.50 80 ALA A O 1
ATOM 597 N N . ALA A 1 81 ? -10.255 1.247 8.832 1.00 94.88 81 ALA A N 1
ATOM 598 C CA . ALA A 1 81 ? -11.248 2.124 9.453 1.00 94.88 81 ALA A CA 1
ATOM 599 C C . ALA A 1 81 ? -11.402 3.466 8.715 1.00 94.88 81 ALA A C 1
ATOM 601 O O . ALA A 1 81 ? -12.504 4.012 8.645 1.00 94.88 81 ALA A O 1
ATOM 602 N N . LEU A 1 82 ? -10.317 4.019 8.160 1.00 94.81 82 LEU A N 1
ATOM 603 C CA . LEU A 1 82 ? -10.382 5.222 7.329 1.00 94.81 82 LEU A CA 1
ATOM 604 C C . LEU A 1 82 ? -11.197 4.967 6.055 1.00 94.81 82 LEU A C 1
ATOM 606 O O . LEU A 1 82 ? -12.088 5.759 5.753 1.00 94.81 82 LEU A O 1
ATOM 610 N N . ILE A 1 83 ? -10.952 3.844 5.374 1.00 94.38 83 ILE A N 1
ATOM 611 C CA . ILE A 1 83 ? -11.720 3.431 4.191 1.00 94.38 83 ILE A CA 1
ATOM 612 C C . ILE A 1 83 ? -13.210 3.323 4.525 1.00 94.38 83 ILE A C 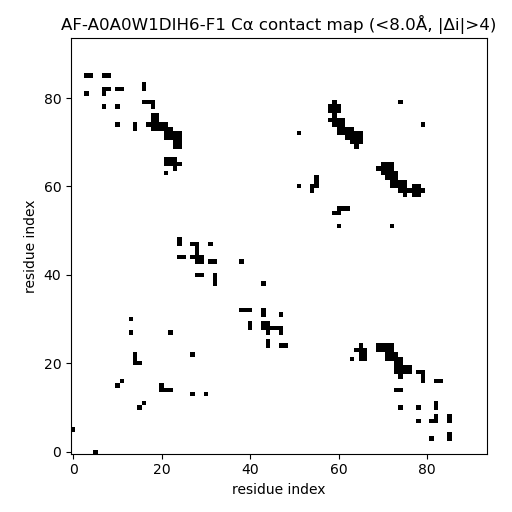1
ATOM 614 O O . ILE A 1 83 ? -14.031 3.927 3.836 1.00 94.38 83 ILE A O 1
ATOM 618 N N . ALA A 1 84 ? -13.555 2.625 5.611 1.00 92.56 84 ALA A N 1
ATOM 619 C CA . ALA A 1 84 ? -14.942 2.441 6.033 1.00 92.56 84 ALA A CA 1
ATOM 620 C C . ALA A 1 84 ? -15.653 3.778 6.319 1.00 92.56 84 ALA A C 1
ATOM 622 O O . ALA A 1 84 ? -16.775 4.002 5.864 1.00 92.56 84 ALA A O 1
ATOM 623 N N . ARG A 1 85 ? -14.986 4.712 7.009 1.00 90.25 85 ARG A N 1
ATOM 624 C CA . ARG A 1 85 ? -15.548 6.046 7.293 1.00 90.25 85 ARG A CA 1
ATOM 625 C C . ARG A 1 85 ? -15.796 6.862 6.025 1.00 90.25 85 ARG A C 1
ATOM 627 O O . ARG A 1 85 ? -16.807 7.551 5.942 1.00 90.25 85 ARG A O 1
ATOM 634 N N . SER A 1 86 ? -14.911 6.769 5.035 1.00 85.50 86 SER A N 1
ATOM 635 C CA . SER A 1 86 ? -15.057 7.490 3.764 1.00 85.50 86 SER A CA 1
ATOM 636 C C . SER A 1 86 ? -16.113 6.895 2.831 1.00 85.50 86 SER A C 1
ATOM 638 O O . SER A 1 86 ? -16.560 7.579 1.918 1.00 85.50 86 SER A O 1
ATOM 640 N N . THR A 1 87 ? -16.533 5.644 3.045 1.00 73.50 87 THR A N 1
ATOM 641 C CA . THR A 1 87 ? -17.630 5.018 2.283 1.00 73.50 87 THR A CA 1
ATOM 642 C C . THR A 1 87 ? -19.016 5.282 2.860 1.00 73.50 87 THR A C 1
ATOM 644 O O . THR A 1 87 ? -20.003 5.091 2.162 1.00 73.50 87 THR A O 1
ATOM 647 N N . VAL A 1 88 ? -19.092 5.702 4.126 1.00 62.88 88 VAL A N 1
ATOM 648 C CA . VAL A 1 88 ? -20.349 5.931 4.859 1.00 62.88 88 VAL A CA 1
ATOM 649 C C . VAL A 1 88 ? -20.808 7.392 4.776 1.00 62.88 88 VAL A C 1
ATOM 651 O O . VAL A 1 88 ? -21.880 7.711 5.276 1.00 62.88 88 VAL A O 1
ATOM 654 N N . ALA A 1 89 ? -20.047 8.290 4.135 1.00 54.41 89 ALA A N 1
ATOM 655 C CA . ALA A 1 89 ? -20.506 9.659 3.911 1.00 54.41 89 ALA A CA 1
ATOM 656 C C . ALA A 1 89 ? -21.844 9.624 3.139 1.00 54.41 89 ALA A C 1
ATOM 658 O O . ALA A 1 89 ? -21.851 9.162 1.996 1.00 54.41 89 ALA A O 1
ATOM 659 N N . PRO A 1 90 ? -22.971 10.045 3.748 1.00 46.00 90 PRO A N 1
ATOM 660 C CA . PRO A 1 90 ? -24.246 10.036 3.056 1.00 46.00 90 PRO A CA 1
ATOM 661 C C . PRO A 1 90 ? -24.185 11.035 1.901 1.00 46.00 90 PRO A C 1
ATOM 663 O O . PRO A 1 90 ? -23.635 12.131 2.055 1.00 46.00 90 PRO A O 1
ATOM 666 N N . ASP A 1 91 ? -24.758 10.653 0.757 1.00 46.53 91 ASP A N 1
ATOM 667 C CA . ASP A 1 91 ? -25.110 11.603 -0.297 1.00 46.53 91 ASP A CA 1
ATOM 668 C C . ASP A 1 91 ? -25.847 12.779 0.362 1.00 46.53 91 ASP A C 1
ATOM 670 O O . ASP A 1 91 ? -26.785 12.541 1.137 1.00 46.53 91 ASP A O 1
ATOM 674 N N . PRO A 1 92 ? -25.447 14.043 0.125 1.00 44.69 92 PRO A N 1
ATOM 675 C CA . PRO A 1 92 ? -26.266 15.160 0.550 1.00 44.69 92 PRO A CA 1
ATOM 676 C C . PRO A 1 92 ? -27.594 15.044 -0.200 1.00 44.69 92 PRO A C 1
ATOM 678 O O . PRO A 1 92 ? -27.659 15.252 -1.410 1.00 44.69 92 PRO A O 1
ATOM 681 N N . VAL A 1 93 ? -28.621 14.638 0.549 1.00 54.41 93 VAL A N 1
ATOM 682 C CA . VAL A 1 93 ? -30.016 14.513 0.126 1.00 54.41 93 VAL A CA 1
ATOM 683 C C . VAL A 1 93 ? -30.380 15.716 -0.742 1.00 54.41 93 VAL A C 1
ATOM 685 O O . VAL A 1 93 ? -30.206 16.861 -0.316 1.00 54.41 93 VAL A O 1
ATOM 688 N N . ARG A 1 94 ? -30.853 15.442 -1.957 1.00 41.25 94 ARG A N 1
ATOM 689 C CA . ARG A 1 94 ? -31.460 16.434 -2.839 1.00 41.25 94 ARG A CA 1
ATOM 690 C C . ARG A 1 94 ? -32.964 16.239 -2.867 1.00 41.25 94 ARG A C 1
ATOM 692 O O . ARG A 1 94 ? -33.384 15.061 -2.905 1.00 41.25 94 ARG A O 1
#